Protein AF-A0A1V5VQF9-F1 (afdb_monomer_lite)

Structure (mmCIF, N/CA/C/O backbone):
data_AF-A0A1V5VQF9-F1
#
_entry.id   AF-A0A1V5VQF9-F1
#
loop_
_atom_site.group_PDB
_atom_site.id
_atom_site.type_symbol
_atom_site.label_atom_id
_atom_site.label_alt_id
_atom_site.label_comp_id
_atom_site.label_asym_id
_atom_site.label_entity_id
_atom_site.label_seq_id
_atom_site.pdbx_PDB_ins_code
_atom_site.Cartn_x
_atom_site.Cartn_y
_atom_site.Cartn_z
_atom_site.occupancy
_atom_site.B_iso_or_equiv
_atom_site.auth_seq_id
_atom_site.auth_comp_id
_atom_site.auth_asym_id
_atom_site.auth_atom_id
_atom_site.pdbx_PDB_model_num
ATOM 1 N N . MET A 1 1 ? -17.328 -13.686 3.597 1.00 41.38 1 MET A N 1
ATOM 2 C CA . MET A 1 1 ? -16.552 -12.451 3.836 1.00 41.38 1 MET A CA 1
ATOM 3 C C . MET A 1 1 ? -17.441 -11.287 3.460 1.00 41.38 1 MET A C 1
ATOM 5 O O . MET A 1 1 ? -17.466 -10.897 2.299 1.00 41.38 1 MET A O 1
ATOM 9 N N . GLU A 1 2 ? -18.236 -10.792 4.401 1.00 40.72 2 GLU A N 1
ATOM 10 C CA . GLU A 1 2 ? -18.948 -9.536 4.179 1.00 40.72 2 GLU A CA 1
ATOM 11 C C . GLU A 1 2 ? -17.919 -8.409 4.273 1.00 40.72 2 GLU A C 1
ATOM 13 O O . GLU A 1 2 ? -17.557 -7.965 5.358 1.00 40.72 2 GLU A O 1
ATOM 18 N N . LEU A 1 3 ? -17.378 -7.991 3.123 1.00 46.44 3 LEU A N 1
ATOM 19 C CA . LEU A 1 3 ? -16.763 -6.673 3.034 1.00 46.44 3 LEU A CA 1
ATOM 20 C C . LEU A 1 3 ? -17.888 -5.678 3.299 1.00 46.44 3 LEU A C 1
ATOM 22 O O . LEU A 1 3 ? -18.750 -5.479 2.440 1.00 46.44 3 LEU A O 1
ATOM 26 N N . ASN A 1 4 ? -17.894 -5.071 4.482 1.00 54.00 4 ASN A N 1
ATOM 27 C CA . ASN A 1 4 ? -18.752 -3.932 4.747 1.00 54.00 4 ASN A CA 1
ATOM 28 C C . ASN A 1 4 ? -18.374 -2.862 3.718 1.00 54.00 4 ASN A C 1
ATOM 30 O O . ASN A 1 4 ? -17.316 -2.244 3.813 1.00 54.00 4 ASN A O 1
ATOM 34 N N . LYS A 1 5 ? -19.228 -2.674 2.705 1.00 48.53 5 LYS A N 1
ATOM 35 C CA . LYS A 1 5 ? -19.021 -1.850 1.495 1.00 48.53 5 LYS A CA 1
ATOM 36 C C . LYS A 1 5 ? -18.755 -0.354 1.787 1.00 48.53 5 LYS A C 1
ATOM 38 O O . LYS A 1 5 ? -18.701 0.450 0.866 1.00 48.53 5 LYS A O 1
ATOM 43 N N . TYR A 1 6 ? -18.604 0.009 3.062 1.00 57.47 6 TYR A N 1
ATOM 44 C CA . TYR A 1 6 ? -18.541 1.360 3.610 1.00 57.47 6 TYR A CA 1
ATOM 45 C C . TYR A 1 6 ? -17.403 1.576 4.623 1.00 57.47 6 TYR A C 1
ATOM 47 O O . TYR A 1 6 ? -17.280 2.674 5.167 1.00 57.47 6 TYR A O 1
ATOM 55 N N . SER A 1 7 ? -16.560 0.574 4.908 1.00 74.31 7 SER A N 1
ATOM 56 C CA . SER A 1 7 ? -15.413 0.792 5.793 1.00 74.31 7 SER A CA 1
ATOM 57 C C . SER A 1 7 ? -14.315 1.546 5.045 1.00 74.31 7 SER A C 1
ATOM 59 O O . SER A 1 7 ? -13.607 0.988 4.206 1.00 74.31 7 SER A O 1
ATOM 61 N N . LEU A 1 8 ? -14.137 2.826 5.388 1.00 81.69 8 LEU A N 1
ATOM 62 C CA . LEU A 1 8 ? -13.052 3.665 4.863 1.00 81.69 8 LEU A CA 1
ATOM 63 C C . LEU A 1 8 ? -11.680 2.986 5.015 1.00 81.69 8 LEU A C 1
ATOM 65 O O . LEU A 1 8 ? -10.805 3.158 4.164 1.00 81.69 8 LEU A O 1
ATOM 69 N N . ARG A 1 9 ? -11.495 2.192 6.080 1.00 84.62 9 ARG A N 1
ATOM 70 C CA . ARG A 1 9 ? -10.266 1.429 6.331 1.00 84.62 9 ARG A CA 1
ATOM 71 C C . ARG A 1 9 ? -10.050 0.292 5.331 1.00 84.62 9 ARG A C 1
ATOM 73 O O . ARG A 1 9 ? -8.922 0.130 4.868 1.00 84.62 9 ARG A O 1
ATOM 80 N N . ASP A 1 10 ? -11.094 -0.438 4.946 1.00 84.69 10 ASP A N 1
ATOM 81 C CA . ASP A 1 10 ? -10.978 -1.528 3.965 1.00 84.69 10 ASP A CA 1
ATOM 82 C C . ASP A 1 10 ? -10.660 -0.982 2.569 1.00 84.69 10 ASP A C 1
ATOM 84 O O . ASP A 1 10 ? -9.791 -1.505 1.866 1.00 84.69 10 ASP A O 1
ATOM 88 N N . ASP A 1 11 ? -11.270 0.148 2.204 1.00 87.31 11 ASP A N 1
ATOM 89 C CA . ASP A 1 11 ? -10.924 0.878 0.983 1.00 87.31 11 ASP A CA 1
ATOM 90 C C . ASP A 1 11 ? -9.477 1.385 1.009 1.00 87.31 11 ASP A C 1
ATOM 92 O O . ASP A 1 11 ? -8.766 1.342 -0.002 1.00 87.31 11 ASP A O 1
ATOM 96 N N . ALA A 1 12 ? -8.999 1.843 2.167 1.00 90.38 12 ALA A N 1
ATOM 97 C CA . ALA A 1 12 ? -7.613 2.255 2.337 1.00 90.38 12 ALA A CA 1
ATOM 98 C C . ALA A 1 12 ? -6.636 1.077 2.195 1.00 90.38 12 ALA A C 1
ATOM 100 O O . ALA A 1 12 ? -5.599 1.228 1.545 1.00 90.38 12 ALA A O 1
ATOM 101 N N . LEU A 1 13 ? -6.982 -0.104 2.712 1.00 90.38 13 LEU A N 1
ATOM 102 C CA . LEU A 1 13 ? -6.214 -1.338 2.518 1.00 90.38 13 LEU A CA 1
ATOM 103 C C . LEU A 1 13 ? -6.190 -1.787 1.060 1.00 90.38 13 LEU A C 1
ATOM 105 O O . LEU A 1 13 ? -5.132 -2.148 0.541 1.00 90.38 13 LEU A O 1
ATOM 109 N N . ALA A 1 14 ? -7.326 -1.708 0.369 1.00 91.62 14 ALA A N 1
ATOM 110 C CA . ALA A 1 14 ? -7.393 -1.983 -1.061 1.00 91.62 14 ALA A CA 1
ATOM 111 C C . ALA A 1 14 ? -6.512 -1.005 -1.857 1.00 91.62 14 ALA A C 1
ATOM 113 O O . ALA A 1 14 ? -5.810 -1.410 -2.786 1.00 91.62 14 ALA A O 1
ATOM 114 N N . ASN A 1 15 ? -6.488 0.275 -1.476 1.00 93.31 15 ASN A N 1
ATOM 115 C CA . ASN A 1 15 ? -5.605 1.272 -2.081 1.00 93.31 15 ASN A CA 1
ATOM 116 C C . ASN A 1 15 ? -4.122 0.999 -1.781 1.00 93.31 15 ASN A C 1
ATOM 118 O O . ASN A 1 15 ? -3.290 1.165 -2.668 1.00 93.31 15 ASN A O 1
ATOM 122 N N . LEU A 1 16 ? -3.776 0.510 -0.590 1.00 91.75 16 LEU A N 1
ATOM 123 C CA . LEU A 1 16 ? -2.420 0.054 -0.262 1.00 91.75 16 LEU A CA 1
ATOM 124 C C . LEU A 1 16 ? -1.955 -1.087 -1.172 1.00 91.75 16 LEU A C 1
ATOM 126 O O . LEU A 1 16 ? -0.867 -1.027 -1.742 1.00 91.75 16 LEU A O 1
ATOM 130 N N . TYR A 1 17 ? -2.808 -2.091 -1.367 1.00 93.62 17 TYR A N 1
ATOM 131 C CA . TYR A 1 17 ? -2.522 -3.197 -2.277 1.00 93.62 17 TYR A CA 1
ATOM 132 C C . TYR A 1 17 ? -2.369 -2.719 -3.730 1.00 93.62 17 TYR A C 1
ATOM 134 O O . TYR A 1 17 ? -1.398 -3.067 -4.406 1.00 93.62 17 TYR A O 1
ATOM 142 N N . ARG A 1 18 ? -3.284 -1.860 -4.205 1.00 94.25 18 ARG A N 1
ATOM 143 C CA . ARG A 1 18 ? -3.200 -1.249 -5.545 1.00 94.25 18 ARG A CA 1
ATOM 144 C C . ARG A 1 18 ? -1.909 -0.453 -5.714 1.00 94.25 18 ARG A C 1
ATOM 146 O O . ARG A 1 18 ? -1.279 -0.551 -6.762 1.00 94.25 18 ARG A O 1
ATOM 153 N N . SER A 1 19 ? -1.496 0.293 -4.690 1.00 94.25 19 SER A N 1
ATOM 154 C CA . SER A 1 19 ? -0.228 1.021 -4.687 1.00 94.25 19 SER A CA 1
ATOM 155 C C . SER A 1 19 ? 0.952 0.085 -4.947 1.00 94.25 19 SER A C 1
ATOM 157 O O . SER A 1 19 ? 1.672 0.284 -5.926 1.00 94.25 19 SER A O 1
ATOM 159 N N . ALA A 1 20 ? 1.094 -0.983 -4.153 1.00 94.06 20 ALA A N 1
ATOM 160 C CA . ALA A 1 20 ? 2.158 -1.970 -4.335 1.00 94.06 20 ALA A CA 1
ATOM 161 C C . ALA A 1 20 ? 2.139 -2.584 -5.746 1.00 94.06 20 ALA A C 1
ATOM 163 O O . ALA A 1 20 ? 3.177 -2.668 -6.402 1.00 94.06 20 ALA A O 1
ATOM 164 N N . PHE A 1 21 ? 0.956 -2.940 -6.253 1.00 95.44 21 PHE A N 1
ATOM 165 C CA . PHE A 1 21 ? 0.799 -3.510 -7.591 1.00 95.44 21 PHE A CA 1
ATOM 166 C C . PHE A 1 21 ? 1.255 -2.554 -8.707 1.00 95.44 21 PHE A C 1
ATOM 168 O O . PHE A 1 21 ? 2.039 -2.944 -9.574 1.00 95.44 21 PHE A O 1
ATOM 175 N N . TYR A 1 22 ? 0.806 -1.295 -8.690 1.00 94.56 22 TYR A N 1
ATOM 176 C CA . TYR A 1 22 ? 1.175 -0.318 -9.720 1.00 94.56 22 TYR A CA 1
ATOM 177 C C . TYR A 1 22 ? 2.640 0.119 -9.621 1.00 94.56 22 TYR A C 1
ATOM 179 O O . TYR A 1 22 ? 3.284 0.304 -10.657 1.00 94.56 22 TYR A O 1
ATOM 187 N N . LEU A 1 23 ? 3.194 0.207 -8.405 1.00 92.12 23 LEU A N 1
ATOM 188 C CA . LEU A 1 23 ? 4.630 0.404 -8.190 1.00 92.12 23 LEU A CA 1
ATOM 189 C C . LEU A 1 23 ? 5.435 -0.753 -8.806 1.00 92.12 23 LEU A C 1
ATOM 191 O O . LEU A 1 23 ? 6.370 -0.506 -9.569 1.00 92.12 23 LEU A O 1
ATOM 195 N N . ALA A 1 24 ? 5.040 -2.006 -8.564 1.00 92.56 24 ALA A N 1
ATOM 196 C CA . ALA A 1 24 ? 5.707 -3.179 -9.132 1.00 92.56 24 ALA A CA 1
ATOM 197 C C . ALA A 1 24 ? 5.615 -3.222 -10.669 1.00 92.56 24 ALA A C 1
ATOM 199 O O . ALA A 1 24 ? 6.601 -3.512 -11.343 1.00 92.56 24 ALA A O 1
ATOM 200 N N . LYS A 1 25 ? 4.458 -2.856 -11.239 1.00 93.25 25 LYS A N 1
ATOM 201 C CA . LYS A 1 25 ? 4.224 -2.791 -12.695 1.00 93.25 25 LYS A CA 1
ATOM 202 C C . LYS A 1 25 ? 4.936 -1.634 -13.402 1.00 93.25 25 LYS A C 1
ATOM 204 O O . LYS A 1 25 ? 4.917 -1.573 -14.626 1.00 93.25 25 LYS A O 1
ATOM 209 N N . GLY A 1 26 ? 5.559 -0.721 -12.661 1.00 89.00 26 GLY A N 1
ATOM 210 C CA . GLY A 1 26 ? 6.304 0.402 -13.225 1.00 89.00 26 GLY A CA 1
ATOM 211 C C . GLY A 1 26 ? 5.515 1.689 -13.407 1.00 89.00 26 GLY A C 1
ATOM 212 O O . GLY A 1 26 ? 6.097 2.697 -13.804 1.00 89.00 26 GLY A O 1
ATOM 213 N N . ASN A 1 27 ? 4.236 1.706 -13.035 1.00 91.44 27 ASN A N 1
ATOM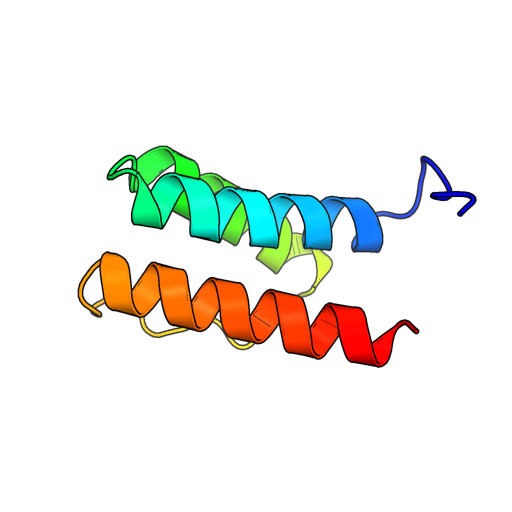 214 C CA . ASN A 1 27 ? 3.434 2.921 -13.021 1.00 91.44 27 ASN A CA 1
ATOM 215 C C . ASN A 1 27 ? 3.545 3.621 -11.659 1.00 91.44 27 ASN A C 1
ATOM 217 O O . ASN A 1 27 ? 2.630 3.589 -10.831 1.00 91.44 27 ASN A O 1
ATOM 221 N N . SER A 1 28 ? 4.697 4.259 -11.430 1.00 88.75 28 SER A N 1
ATOM 222 C CA . SER A 1 28 ? 5.005 4.900 -10.148 1.00 88.75 28 SER A CA 1
ATOM 223 C C . SER A 1 28 ? 4.015 6.000 -9.776 1.00 88.75 28 SER A C 1
ATOM 225 O O . SER A 1 28 ? 3.695 6.150 -8.603 1.00 88.75 28 SER A O 1
ATOM 227 N N . LYS A 1 29 ? 3.501 6.751 -10.758 1.00 90.88 29 LYS A N 1
ATOM 228 C CA . LYS A 1 29 ? 2.556 7.848 -10.516 1.00 90.88 29 LYS A CA 1
ATOM 229 C C . LYS A 1 29 ? 1.255 7.329 -9.903 1.00 90.88 29 LYS A C 1
ATOM 231 O O . LYS A 1 29 ? 0.877 7.761 -8.819 1.00 90.88 29 LYS A O 1
ATOM 236 N N . ILE A 1 30 ? 0.630 6.343 -10.551 1.00 92.50 30 ILE A N 1
ATOM 237 C CA . ILE A 1 30 ? -0.610 5.733 -10.054 1.00 92.50 30 ILE A CA 1
ATOM 238 C C . ILE A 1 30 ? -0.366 5.027 -8.714 1.00 92.50 30 ILE A C 1
ATOM 240 O O . ILE A 1 30 ? -1.177 5.150 -7.795 1.00 92.50 30 ILE A O 1
ATOM 244 N N . GLY A 1 31 ? 0.767 4.331 -8.574 1.00 91.69 31 GLY A N 1
ATOM 245 C CA . GLY A 1 31 ? 1.151 3.689 -7.318 1.00 91.69 31 GLY A CA 1
ATOM 246 C C . GLY A 1 31 ? 1.228 4.679 -6.150 1.00 91.69 31 GLY A C 1
ATOM 247 O O . GLY A 1 31 ? 0.586 4.487 -5.117 1.00 91.69 31 GLY A O 1
ATOM 248 N N . MET A 1 32 ? 1.931 5.796 -6.342 1.00 91.44 32 MET A N 1
ATOM 249 C CA . MET A 1 32 ? 2.056 6.855 -5.337 1.00 91.44 32 MET A CA 1
ATOM 250 C C . MET A 1 32 ? 0.723 7.544 -5.025 1.00 91.44 32 MET A C 1
ATOM 252 O O . MET A 1 32 ? 0.458 7.857 -3.862 1.00 91.44 32 MET A O 1
ATOM 256 N N . ASP A 1 33 ? -0.147 7.741 -6.019 1.00 93.94 33 ASP A N 1
ATOM 257 C CA . ASP A 1 33 ? -1.479 8.316 -5.798 1.00 93.94 33 ASP A CA 1
ATOM 258 C C . ASP A 1 33 ? -2.331 7.425 -4.889 1.00 93.94 33 ASP A C 1
ATOM 260 O O . ASP A 1 33 ? -2.971 7.910 -3.949 1.00 93.94 33 ASP A O 1
ATOM 264 N N . PHE A 1 34 ? -2.306 6.109 -5.110 1.00 93.75 34 PHE A N 1
ATOM 265 C CA . PHE A 1 34 ? -2.982 5.158 -4.232 1.00 93.75 34 PHE A CA 1
ATOM 266 C C . PHE A 1 34 ? -2.360 5.110 -2.833 1.00 93.75 34 PHE A C 1
ATOM 268 O O . PHE A 1 34 ? -3.102 5.080 -1.849 1.00 93.75 34 PHE A O 1
ATOM 275 N N . LEU A 1 35 ? -1.028 5.191 -2.719 1.00 91.19 35 LEU A N 1
ATOM 276 C CA . LEU A 1 35 ? -0.345 5.269 -1.424 1.00 91.19 35 LEU A CA 1
ATOM 277 C C . LEU A 1 35 ? -0.791 6.503 -0.632 1.00 91.19 35 LEU A C 1
ATOM 279 O O . LEU A 1 35 ? -1.084 6.410 0.559 1.00 91.19 35 LEU A O 1
ATOM 283 N N . LYS A 1 36 ? -0.892 7.657 -1.299 1.00 91.12 36 LYS A N 1
ATOM 284 C CA . LYS A 1 36 ? -1.347 8.912 -0.690 1.00 91.12 36 LYS A CA 1
ATOM 285 C C . LYS A 1 36 ? -2.797 8.814 -0.218 1.00 91.12 36 LYS A C 1
ATOM 287 O O . LYS A 1 36 ? -3.108 9.290 0.872 1.00 91.12 36 LYS A O 1
ATOM 292 N N . LYS A 1 37 ? -3.676 8.182 -1.004 1.00 90.81 37 LYS A N 1
ATOM 293 C CA . LYS A 1 37 ? -5.073 7.922 -0.610 1.00 90.81 37 LYS A CA 1
ATOM 294 C C . LYS A 1 37 ? -5.152 7.011 0.613 1.00 90.81 37 LYS A C 1
ATOM 296 O O . LYS A 1 37 ? -5.871 7.338 1.549 1.00 90.81 37 LYS A O 1
ATOM 301 N N . ALA A 1 38 ? -4.377 5.928 0.640 1.00 90.31 38 ALA A N 1
ATOM 302 C CA . ALA A 1 38 ? -4.335 5.024 1.785 1.00 90.31 38 ALA A CA 1
ATOM 303 C C . ALA A 1 38 ? -3.790 5.715 3.048 1.00 90.31 38 ALA A C 1
ATOM 305 O O . ALA A 1 38 ? -4.385 5.599 4.116 1.00 90.31 38 ALA A O 1
ATOM 306 N N . LYS A 1 39 ? -2.721 6.516 2.917 1.00 90.44 39 LYS A N 1
ATOM 307 C CA . LYS A 1 39 ? -2.136 7.287 4.027 1.00 90.44 39 LYS A CA 1
ATOM 308 C C . LYS A 1 39 ? -3.119 8.272 4.655 1.00 90.44 39 LYS A C 1
ATOM 310 O O . LYS A 1 39 ? -3.081 8.464 5.862 1.00 90.44 39 LYS A O 1
ATOM 315 N N . ARG A 1 40 ? -4.007 8.888 3.868 1.00 89.94 40 ARG A N 1
ATOM 316 C CA . ARG A 1 40 ? -5.024 9.814 4.400 1.00 89.94 40 ARG A CA 1
ATOM 317 C C . ARG A 1 40 ? -5.978 9.155 5.393 1.00 89.94 40 ARG A C 1
ATOM 319 O O . ARG A 1 40 ? -6.465 9.843 6.276 1.00 89.94 40 ARG A O 1
ATOM 326 N N . VAL A 1 41 ? -6.246 7.861 5.234 1.00 88.56 41 VAL A N 1
ATOM 327 C CA . VAL A 1 41 ? -7.188 7.130 6.089 1.00 88.56 41 VAL A CA 1
ATOM 328 C C . VAL A 1 41 ? -6.464 6.376 7.198 1.00 88.56 41 VAL A C 1
ATOM 330 O O . VAL A 1 41 ? -6.887 6.419 8.345 1.00 88.56 41 VAL A O 1
ATOM 333 N N . LEU A 1 42 ? -5.368 5.691 6.865 1.00 85.19 42 LEU A N 1
ATOM 334 C CA . LEU A 1 42 ? -4.615 4.873 7.819 1.00 85.19 42 LEU A CA 1
ATOM 335 C C . LEU A 1 42 ? -3.678 5.709 8.695 1.00 85.19 42 LEU A C 1
ATOM 337 O O . LEU A 1 42 ? -3.263 5.249 9.751 1.00 85.19 42 LEU A O 1
ATOM 341 N N . GLY A 1 43 ? -3.357 6.938 8.280 1.00 85.19 43 GLY A N 1
ATOM 342 C CA . GLY A 1 43 ? -2.617 7.907 9.081 1.00 85.19 43 GLY A CA 1
ATOM 343 C C . GLY A 1 43 ? -1.327 7.329 9.655 1.00 85.19 43 GLY A C 1
ATOM 344 O O . GLY A 1 43 ? -0.408 6.987 8.909 1.00 85.19 43 GLY A O 1
ATOM 345 N N . ASN A 1 44 ? -1.292 7.229 10.985 1.00 81.25 44 ASN A N 1
ATOM 346 C CA . ASN A 1 44 ? -0.145 6.754 11.757 1.00 81.25 44 ASN A CA 1
ATOM 347 C C . ASN A 1 44 ? 0.023 5.226 11.742 1.00 81.25 44 ASN A C 1
ATOM 349 O O . ASN A 1 44 ? 1.124 4.747 12.005 1.00 81.25 44 ASN A O 1
ATOM 353 N N . ASP A 1 45 ? -1.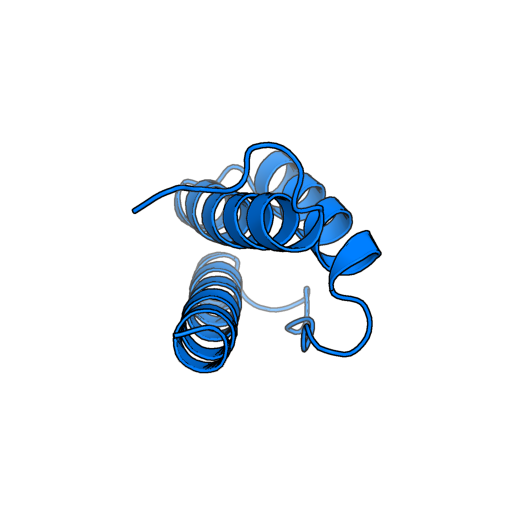020 4.467 11.392 1.00 80.56 45 ASP A N 1
ATOM 354 C CA . ASP A 1 45 ? -0.948 3.003 11.290 1.00 80.56 45 ASP A CA 1
ATOM 355 C C . ASP A 1 45 ? -0.106 2.578 10.079 1.00 80.56 45 ASP A C 1
ATOM 357 O O . ASP A 1 45 ? 0.507 1.511 10.067 1.00 80.56 45 ASP A O 1
ATOM 361 N N . LEU A 1 46 ? -0.043 3.431 9.049 1.00 83.44 46 LEU A N 1
ATOM 362 C CA . LEU A 1 46 ? 0.773 3.197 7.869 1.00 83.44 46 LEU A CA 1
ATOM 363 C C . LEU A 1 46 ? 2.178 3.772 8.059 1.00 83.44 46 LEU A C 1
ATOM 365 O O . LEU A 1 46 ? 2.408 4.974 7.888 1.00 83.44 46 LEU A O 1
ATOM 369 N N . LYS A 1 47 ? 3.164 2.901 8.288 1.00 83.38 47 LYS A N 1
ATOM 370 C CA . LYS A 1 47 ? 4.574 3.306 8.245 1.00 83.38 47 LYS A CA 1
ATOM 371 C C . LYS A 1 47 ? 4.972 3.556 6.796 1.00 83.38 47 LYS A C 1
ATOM 373 O O . LYS A 1 47 ? 5.317 2.623 6.073 1.00 83.38 47 LYS A O 1
ATOM 378 N N . THR A 1 48 ? 4.900 4.814 6.350 1.00 73.56 48 THR A N 1
ATOM 379 C CA . THR A 1 48 ? 5.286 5.156 4.975 1.00 73.56 48 THR A CA 1
ATOM 380 C C . THR A 1 48 ? 6.752 4.805 4.731 1.00 73.56 48 THR A C 1
ATOM 382 O O . THR A 1 48 ? 7.619 5.374 5.397 1.00 73.56 48 THR A O 1
ATOM 385 N N . PRO A 1 49 ? 7.048 3.907 3.777 1.00 74.25 49 PRO A N 1
ATOM 386 C CA . PRO A 1 49 ? 8.422 3.616 3.413 1.00 74.25 49 PRO A CA 1
ATOM 387 C C . PRO A 1 49 ? 9.081 4.836 2.762 1.00 74.25 49 PRO A C 1
ATOM 389 O O . PRO A 1 49 ? 8.412 5.670 2.149 1.00 74.25 49 PRO A O 1
ATOM 392 N N . ASN A 1 50 ? 10.405 4.934 2.900 1.00 77.00 50 ASN A N 1
ATOM 393 C CA . ASN A 1 50 ? 11.186 6.010 2.297 1.00 77.00 50 ASN A CA 1
ATOM 394 C C . ASN A 1 50 ? 10.994 6.003 0.770 1.00 77.00 50 ASN A C 1
ATOM 396 O O . ASN A 1 50 ? 11.329 5.029 0.098 1.00 77.00 50 ASN A O 1
ATOM 400 N N . THR A 1 51 ? 10.457 7.094 0.228 1.00 75.56 51 THR A N 1
ATOM 401 C CA . THR A 1 51 ? 10.139 7.240 -1.197 1.00 75.56 51 THR A CA 1
ATOM 402 C C . THR A 1 51 ? 11.372 7.326 -2.092 1.00 75.56 51 THR A C 1
ATOM 404 O O . THR A 1 51 ? 11.238 7.175 -3.301 1.00 75.56 51 THR A O 1
ATOM 407 N N . SER A 1 52 ? 12.560 7.531 -1.516 1.00 79.12 52 SER A N 1
ATOM 408 C CA . SER A 1 52 ? 13.842 7.513 -2.233 1.00 79.12 52 SER A CA 1
ATOM 409 C C . SER A 1 52 ? 14.349 6.099 -2.540 1.00 79.12 52 SER A C 1
ATOM 411 O O . SER A 1 52 ? 15.403 5.942 -3.151 1.00 79.12 52 SER A O 1
ATOM 413 N N . LEU A 1 53 ? 13.637 5.057 -2.097 1.00 82.75 53 LEU A N 1
ATOM 414 C CA . LEU A 1 53 ? 13.999 3.674 -2.392 1.00 82.75 53 LEU A CA 1
ATOM 415 C C . LEU A 1 53 ? 13.751 3.329 -3.866 1.00 82.75 53 LEU A C 1
ATOM 417 O O . LEU A 1 53 ? 12.832 3.875 -4.485 1.00 82.75 53 LEU A O 1
ATOM 421 N N . PRO A 1 54 ? 14.501 2.356 -4.418 1.00 88.44 54 PRO A N 1
ATOM 422 C CA . PRO A 1 54 ? 14.186 1.789 -5.718 1.00 88.44 54 PRO A CA 1
ATOM 423 C C . PRO A 1 54 ? 12.726 1.339 -5.761 1.00 88.44 54 PRO A C 1
ATOM 425 O O . PRO A 1 54 ? 12.215 0.746 -4.813 1.00 88.44 54 PRO A O 1
ATOM 428 N N . ARG A 1 55 ? 12.051 1.596 -6.881 1.00 88.94 55 ARG A N 1
ATOM 429 C CA . ARG A 1 55 ? 10.606 1.372 -7.039 1.00 88.94 55 ARG A CA 1
ATOM 430 C C . ARG A 1 55 ? 10.141 -0.026 -6.612 1.00 88.94 55 ARG A C 1
ATOM 432 O O . ARG A 1 55 ? 9.091 -0.143 -5.992 1.00 88.94 55 ARG A O 1
ATOM 439 N N . LEU A 1 56 ? 10.901 -1.069 -6.949 1.00 90.88 56 LEU A N 1
ATOM 440 C CA . LEU A 1 56 ? 10.563 -2.451 -6.589 1.00 90.88 56 LEU A CA 1
ATOM 441 C C . LEU A 1 56 ? 10.652 -2.678 -5.076 1.00 90.88 56 LEU A C 1
ATOM 443 O O . LEU A 1 56 ? 9.725 -3.218 -4.487 1.00 90.88 56 LEU A O 1
ATOM 447 N N . VAL A 1 57 ? 11.697 -2.148 -4.438 1.00 90.38 57 VAL A N 1
ATOM 448 C CA . VAL A 1 57 ? 11.860 -2.179 -2.977 1.00 90.38 57 VAL A CA 1
ATOM 449 C C . VAL A 1 57 ? 10.742 -1.390 -2.293 1.00 90.38 57 VAL A C 1
ATOM 451 O O . VAL A 1 57 ? 10.222 -1.792 -1.255 1.00 90.38 57 VAL A O 1
ATOM 454 N N . LEU A 1 58 ? 10.334 -0.260 -2.877 1.00 89.31 58 LEU A N 1
ATOM 455 C CA . LEU A 1 58 ? 9.191 0.503 -2.388 1.00 89.31 58 LEU A CA 1
ATOM 456 C C . LEU A 1 58 ? 7.897 -0.318 -2.492 1.00 89.31 58 LEU A C 1
ATOM 458 O O . LEU A 1 58 ? 7.131 -0.354 -1.534 1.00 89.31 58 LEU A O 1
ATOM 462 N N . ALA A 1 59 ? 7.670 -1.001 -3.619 1.00 91.62 59 ALA A N 1
ATOM 463 C CA . ALA A 1 59 ? 6.506 -1.860 -3.826 1.00 91.62 59 ALA A CA 1
ATOM 464 C C . ALA A 1 59 ? 6.440 -2.999 -2.797 1.00 91.62 59 ALA A C 1
ATOM 466 O O . ALA A 1 59 ? 5.382 -3.225 -2.213 1.00 91.62 59 ALA A O 1
ATOM 467 N N . GLU A 1 60 ? 7.570 -3.660 -2.533 1.00 92.50 60 GLU A N 1
ATOM 468 C CA . GLU A 1 60 ? 7.686 -4.702 -1.506 1.00 92.50 60 GLU A CA 1
ATOM 469 C C . GLU A 1 60 ? 7.352 -4.160 -0.118 1.00 92.50 60 GLU A C 1
ATOM 471 O O . GLU A 1 60 ? 6.469 -4.690 0.550 1.00 92.50 60 GLU A O 1
ATOM 476 N N . LYS A 1 61 ? 7.950 -3.034 0.290 1.00 91.69 61 LYS A N 1
ATOM 477 C CA . LYS A 1 61 ? 7.660 -2.442 1.606 1.00 91.69 61 LYS A CA 1
ATOM 478 C C . LYS A 1 61 ? 6.198 -2.034 1.763 1.00 91.69 61 LYS A C 1
ATOM 480 O O . LYS A 1 61 ? 5.631 -2.181 2.842 1.00 91.69 61 LYS A O 1
ATOM 485 N N . VAL A 1 62 ? 5.580 -1.507 0.707 1.00 91.69 62 VAL A N 1
ATOM 486 C CA . VAL A 1 62 ? 4.147 -1.176 0.703 1.00 91.69 62 VAL A CA 1
ATOM 487 C C . VAL A 1 62 ? 3.299 -2.449 0.835 1.00 91.69 62 VAL A C 1
ATOM 489 O O . VAL A 1 62 ? 2.312 -2.450 1.572 1.00 91.69 62 VAL A O 1
ATOM 492 N N . LEU A 1 63 ? 3.693 -3.542 0.177 1.00 92.88 63 LEU A N 1
ATOM 493 C CA . LEU A 1 63 ? 3.022 -4.838 0.287 1.00 92.88 63 LEU A CA 1
ATOM 494 C C . LEU A 1 63 ? 3.160 -5.448 1.690 1.00 92.88 63 LEU A C 1
ATOM 496 O O . LEU A 1 63 ? 2.188 -5.997 2.209 1.00 92.88 63 LEU A O 1
ATOM 500 N N . ASP A 1 64 ? 4.322 -5.313 2.324 1.00 91.94 64 ASP A N 1
ATOM 501 C CA . ASP A 1 64 ? 4.542 -5.762 3.701 1.00 91.94 64 ASP A CA 1
ATOM 502 C C . ASP A 1 64 ? 3.64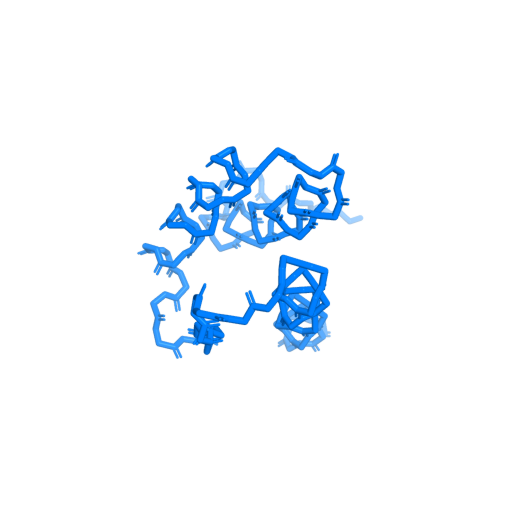3 -5.008 4.682 1.00 91.94 64 ASP A C 1
ATOM 504 O O . ASP A 1 64 ? 3.003 -5.625 5.532 1.00 91.94 64 ASP A O 1
ATOM 508 N N . GLN A 1 65 ? 3.512 -3.685 4.527 1.00 90.44 65 GLN A N 1
ATOM 509 C CA . GLN A 1 65 ? 2.577 -2.890 5.331 1.00 90.44 65 GLN A CA 1
ATOM 510 C C . GLN A 1 65 ? 1.124 -3.337 5.131 1.00 90.44 65 GLN A C 1
ATOM 512 O O . GLN A 1 65 ? 0.385 -3.471 6.104 1.00 90.44 65 GLN A O 1
ATOM 517 N N . TYR A 1 66 ? 0.716 -3.618 3.890 1.00 92.00 66 TYR A N 1
ATOM 518 C CA . TYR A 1 66 ? -0.609 -4.178 3.612 1.00 92.00 66 TYR A CA 1
ATOM 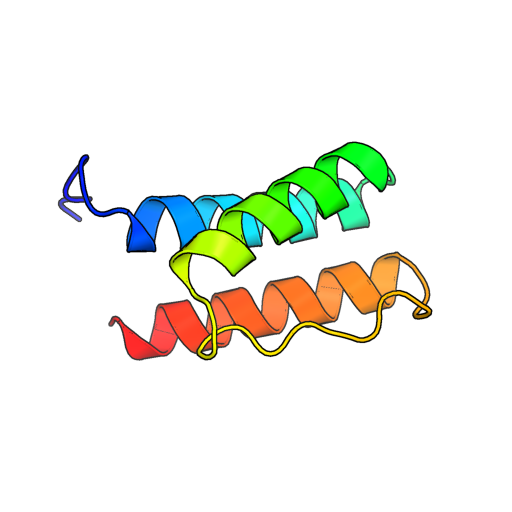519 C C . TYR A 1 66 ? -0.829 -5.508 4.344 1.00 92.00 66 TYR A 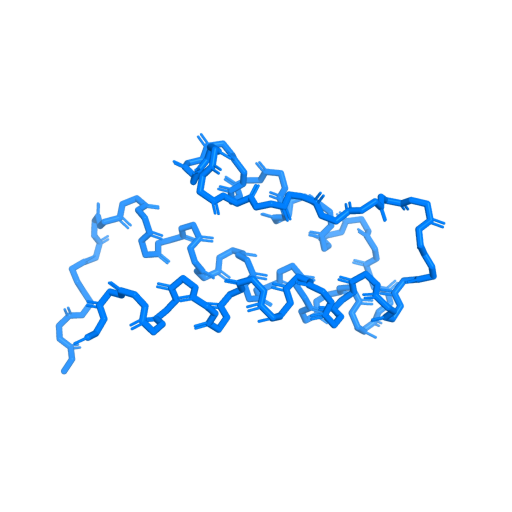C 1
ATOM 521 O O . TYR A 1 66 ? -1.875 -5.692 4.964 1.00 92.00 66 TYR A O 1
ATOM 529 N N . ARG A 1 67 ? 0.146 -6.424 4.300 1.00 90.12 67 ARG A N 1
ATOM 530 C CA . ARG A 1 67 ? 0.056 -7.728 4.976 1.00 90.12 67 ARG A CA 1
ATOM 531 C C . ARG A 1 67 ? -0.048 -7.573 6.489 1.00 90.12 67 ARG A C 1
ATOM 533 O O . ARG A 1 67 ? -0.926 -8.185 7.079 1.00 90.12 67 ARG A O 1
ATOM 540 N N . LEU A 1 68 ? 0.789 -6.727 7.089 1.00 89.50 68 LEU A N 1
ATOM 541 C CA . LEU A 1 68 ? 0.764 -6.456 8.529 1.00 89.50 68 LEU A CA 1
ATOM 542 C C . LEU A 1 68 ? -0.597 -5.923 8.984 1.00 89.50 68 LEU A C 1
ATOM 544 O O . LEU A 1 68 ? -1.185 -6.449 9.924 1.00 89.50 68 LEU A O 1
ATOM 548 N N . LEU A 1 69 ? -1.119 -4.911 8.289 1.00 86.88 69 LEU A N 1
ATOM 549 C CA . LEU A 1 69 ? -2.400 -4.301 8.642 1.00 86.88 69 LEU A CA 1
ATOM 550 C C . LEU A 1 69 ? -3.572 -5.254 8.401 1.00 86.88 69 LEU A C 1
ATOM 552 O O . LEU A 1 69 ? -4.486 -5.311 9.216 1.00 86.88 69 LEU A O 1
ATOM 556 N N . LYS A 1 70 ? -3.529 -6.045 7.324 1.00 85.88 70 LYS A N 1
ATOM 557 C CA . LYS A 1 70 ? -4.534 -7.077 7.054 1.00 85.88 70 LYS A CA 1
ATOM 558 C C . LYS A 1 70 ? -4.561 -8.142 8.151 1.00 85.88 70 LYS A C 1
ATOM 560 O O . LYS A 1 70 ? -5.644 -8.521 8.579 1.00 85.88 70 LYS A O 1
ATOM 565 N N . SER A 1 71 ? -3.396 -8.602 8.606 1.00 83.81 71 SER A N 1
ATOM 566 C CA . SER A 1 71 ? -3.291 -9.585 9.690 1.00 83.81 71 SER A CA 1
ATOM 567 C C . SER A 1 71 ? -3.687 -9.025 11.055 1.00 83.81 71 SER A C 1
ATOM 569 O O . SER A 1 71 ? -3.995 -9.801 11.941 1.00 83.81 71 SER A O 1
ATOM 571 N N . SER A 1 72 ? -3.669 -7.703 11.244 1.00 73.50 72 SER A N 1
ATOM 572 C CA . SER A 1 72 ? -4.127 -7.064 12.485 1.00 73.50 72 SER A CA 1
ATOM 573 C C . SER A 1 72 ? -5.649 -6.893 12.565 1.00 73.50 72 SER A C 1
ATOM 575 O O . SER A 1 72 ? -6.154 -6.531 13.625 1.00 73.50 72 SER A O 1
ATOM 577 N N . ILE A 1 73 ? -6.364 -7.061 11.450 1.00 63.66 73 ILE A N 1
ATOM 578 C CA . ILE A 1 73 ? -7.825 -6.893 11.348 1.00 63.66 73 ILE A CA 1
ATOM 579 C C . ILE A 1 73 ? -8.555 -8.246 11.409 1.00 63.66 73 ILE A C 1
ATOM 581 O O . ILE A 1 73 ? -9.759 -8.276 11.654 1.00 63.66 73 ILE A O 1
ATOM 585 N N . LEU A 1 74 ? -7.828 -9.344 11.179 1.00 50.12 74 LEU A N 1
ATOM 586 C CA . LEU A 1 74 ? -8.295 -10.733 11.215 1.00 50.12 74 LEU A CA 1
ATOM 587 C C . LEU A 1 74 ? -7.927 -11.388 12.547 1.00 50.12 74 LEU A C 1
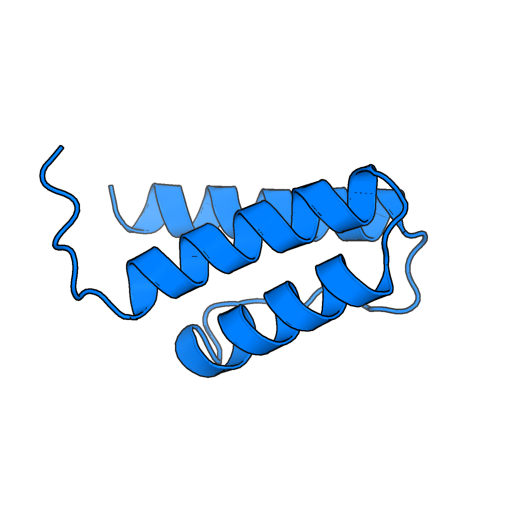ATOM 589 O O . LEU A 1 74 ? -8.765 -12.172 13.038 1.00 50.12 74 LEU A O 1
#

Sequence (74 aa):
MELNKYSLRDDALANLYRSAFYLAKGNSKIGMDFLKKAKRVLGNDLKTPNTSLPRLVLAEKVLDQYRLLKSSIL

Secondary structure (DSSP, 8-state):
----TT-HHHHHHHHHHHHHHHHHTT-HHHHHHHHHHHHHHHGGGS-PPPTTS-HHHHHHHHHHHHHHHHHTT-

Foldseek 3Di:
DPPVPPPLQVQLLVLLLVLLVCLQVVNNVSSVVSPVSSCVRCPPLDPQPDPPDRSNVNSVSSVVSSVVVVVVVD

Radius of gyration: 11.71 Å; chains: 1; bounding box: 33×22×26 Å

pLDDT: mean 84.13, std 13.17, range [40.72, 95.44]